Protein AF-A0A7W9KF77-F1 (afdb_monomer_lite)

Radius of gyration: 15.67 Å; chains: 1; bounding box: 46×35×34 Å

pLDDT: mean 91.6, std 6.9, range [61.31, 98.06]

InterPro domains:
  IPR029083 Immunity protein 32 [PF15566] (45-95)

Foldseek 3Di:
DDDDDPPPDDDDDDDDADAADPVPGGDLDADPPWAWAWDAPPVGDIDIDIDPRLVSSVVSVQVNQVDPPHDAFDKDWDDCVVPNHDPPGDIDIDTRHD

Sequence (98 aa):
MAEPVPVDSTREVVVAVPVYDAVRGLNRAWPANYRLSFDVTPHGEVVIRGDKAGLRGLAVQLLALAQEDVPQRYHHRIDDFMLEIDRGSLPVRIEQAG

Organism: NCBI:txid103725

Secondary structure (DSSP, 8-state):
-PPPPPTT---------PPPBTTTB------SS--EEEEE-TTS-EEEEE-HHHHHHHHHHHHHHTSTTSPTT-EEEE-TTTTSS-TTPPPEEEE---

Structure (mmCIF, N/CA/C/O backbone):
data_AF-A0A7W9KF77-F1
#
_entry.id   AF-A0A7W9KF77-F1
#
loop_
_atom_site.group_PDB
_atom_site.id
_atom_site.type_symbol
_atom_site.label_atom_id
_atom_site.label_alt_id
_atom_site.label_comp_id
_atom_site.label_asym_id
_atom_site.label_entity_id
_atom_site.label_seq_id
_atom_site.pdbx_PDB_ins_code
_atom_site.Cartn_x
_atom_site.Cartn_y
_atom_site.Cartn_z
_atom_site.occupancy
_atom_site.B_iso_or_equiv
_atom_site.auth_seq_id
_atom_site.auth_comp_id
_atom_site.auth_asym_id
_atom_site.auth_atom_id
_atom_site.pdbx_PDB_model_num
ATOM 1 N N . MET A 1 1 ? -28.156 17.659 -7.425 1.00 61.31 1 MET A N 1
ATOM 2 C CA . MET A 1 1 ? -28.214 16.242 -7.011 1.00 61.31 1 MET A CA 1
ATOM 3 C C . MET A 1 1 ? -27.452 15.455 -8.059 1.00 61.31 1 MET A C 1
ATOM 5 O O . MET A 1 1 ? -27.733 15.669 -9.229 1.00 61.31 1 MET A O 1
ATOM 9 N N . ALA A 1 2 ? -26.439 14.676 -7.681 1.00 68.06 2 ALA A N 1
ATOM 10 C CA . ALA A 1 2 ? -25.749 13.811 -8.638 1.00 68.06 2 ALA A CA 1
ATOM 11 C C . ALA A 1 2 ? -26.635 12.590 -8.923 1.00 68.06 2 ALA A C 1
ATOM 13 O O . ALA A 1 2 ? -27.220 12.043 -7.987 1.00 68.06 2 ALA A O 1
ATOM 14 N N . GLU A 1 3 ? -26.767 12.205 -10.191 1.00 70.12 3 GLU A N 1
ATOM 15 C CA . GLU A 1 3 ? -27.463 10.972 -10.565 1.00 70.12 3 GLU A CA 1
ATOM 16 C C . GLU A 1 3 ? -26.762 9.746 -9.953 1.00 70.12 3 GLU A C 1
ATOM 18 O O . GLU A 1 3 ? -25.533 9.746 -9.809 1.00 70.12 3 GLU A O 1
ATOM 23 N N . PRO A 1 4 ? -27.522 8.707 -9.563 1.00 76.88 4 PRO A N 1
ATOM 24 C CA . PRO A 1 4 ? -26.950 7.486 -9.018 1.00 76.88 4 PRO A CA 1
ATOM 25 C C . PRO A 1 4 ? -26.081 6.790 -10.071 1.00 76.88 4 PRO A C 1
ATOM 27 O O . PRO A 1 4 ? -26.481 6.623 -11.221 1.00 76.88 4 PRO A O 1
ATOM 30 N N . VAL A 1 5 ? -24.881 6.374 -9.663 1.00 78.56 5 VAL A N 1
ATOM 31 C CA . VAL A 1 5 ? -23.971 5.605 -10.519 1.00 78.56 5 VAL A CA 1
ATOM 32 C C . VAL A 1 5 ? -24.581 4.213 -10.747 1.00 78.56 5 VAL A C 1
ATOM 34 O O . VAL A 1 5 ? -24.903 3.547 -9.759 1.00 78.56 5 VAL A O 1
ATOM 37 N N . PRO A 1 6 ? -24.751 3.758 -12.004 1.00 82.50 6 PRO A N 1
ATOM 38 C CA . PRO A 1 6 ? -25.241 2.414 -12.299 1.00 82.50 6 PRO A CA 1
ATOM 39 C C . PRO A 1 6 ? -24.390 1.342 -11.614 1.00 82.50 6 PRO A C 1
ATOM 41 O O . PRO A 1 6 ? -23.164 1.464 -11.581 1.00 82.50 6 PRO A O 1
ATOM 44 N N . VAL A 1 7 ? -25.042 0.287 -11.118 1.00 71.44 7 VAL A N 1
ATOM 45 C CA . VAL A 1 7 ? -24.447 -0.770 -10.273 1.00 71.44 7 VAL A CA 1
ATOM 46 C C . VAL A 1 7 ? -23.262 -1.488 -10.948 1.00 71.44 7 VAL A C 1
ATOM 48 O O . VAL A 1 7 ? -22.364 -1.946 -10.253 1.00 71.44 7 VAL A O 1
ATOM 51 N N . ASP A 1 8 ? -23.191 -1.462 -12.285 1.00 79.69 8 ASP A N 1
ATOM 52 C CA . ASP A 1 8 ? -22.130 -2.091 -13.092 1.00 79.69 8 ASP A CA 1
ATOM 53 C C . ASP A 1 8 ? -21.121 -1.096 -13.700 1.00 79.69 8 ASP A C 1
ATOM 55 O O . ASP A 1 8 ? -20.407 -1.405 -14.655 1.00 79.69 8 ASP A O 1
ATOM 59 N N . SER A 1 9 ? -21.048 0.133 -13.182 1.00 84.31 9 SER A N 1
ATOM 60 C CA . SER A 1 9 ? -20.110 1.132 -13.709 1.00 84.31 9 SER A CA 1
ATOM 61 C C . SER A 1 9 ? -18.682 0.832 -13.257 1.00 84.31 9 SER A C 1
ATOM 63 O O . SER A 1 9 ? -18.283 1.178 -12.144 1.00 84.31 9 SER A O 1
ATOM 65 N N . THR A 1 10 ? -17.882 0.227 -14.130 1.00 86.44 10 THR A N 1
ATOM 66 C CA . THR A 1 10 ? -16.455 0.014 -13.876 1.00 86.44 10 THR A CA 1
ATOM 67 C C . THR A 1 10 ? -15.629 1.238 -14.274 1.00 86.44 10 THR A C 1
ATOM 69 O O . THR A 1 10 ? -15.996 2.033 -15.143 1.00 86.44 10 THR A O 1
ATOM 72 N N . ARG A 1 11 ? -14.488 1.421 -13.603 1.00 88.25 11 ARG A N 1
ATOM 73 C CA . ARG A 1 11 ? -13.454 2.386 -13.989 1.00 88.25 11 ARG A CA 1
ATOM 74 C C . ARG A 1 11 ? -12.119 1.677 -14.028 1.00 88.25 11 ARG A C 1
ATOM 76 O O . ARG A 1 11 ? -11.749 1.013 -13.064 1.00 88.25 11 ARG A O 1
ATOM 83 N N . GLU A 1 12 ? -11.387 1.877 -15.110 1.00 91.94 12 GLU A N 1
ATOM 84 C CA . GLU A 1 12 ? -10.012 1.416 -15.204 1.00 91.94 12 GLU A CA 1
ATOM 85 C C . GLU A 1 12 ? -9.078 2.400 -14.490 1.00 91.94 12 GLU A C 1
ATOM 87 O O . GLU A 1 12 ? -9.187 3.622 -14.638 1.00 91.94 12 GLU A O 1
ATOM 92 N N . VAL A 1 13 ? -8.156 1.863 -13.693 1.00 89.94 13 VAL A N 1
ATOM 93 C CA . VAL A 1 13 ? -7.086 2.626 -13.050 1.00 89.94 13 VAL A CA 1
ATOM 94 C C . VAL A 1 13 ? -5.769 1.971 -13.431 1.00 89.94 13 VAL A C 1
ATOM 96 O O . VAL A 1 13 ? -5.452 0.886 -12.958 1.00 89.94 13 VAL A O 1
ATOM 99 N N . VAL A 1 14 ? -4.997 2.649 -14.276 1.00 93.44 14 VAL A N 1
ATOM 100 C CA . VAL A 1 14 ? -3.692 2.162 -14.729 1.00 93.44 14 VAL A CA 1
ATOM 101 C C . VAL A 1 14 ? -2.603 2.655 -13.775 1.00 93.44 14 VAL A C 1
ATOM 103 O O . VAL A 1 14 ? -2.509 3.853 -13.494 1.00 93.44 14 VAL A O 1
ATOM 106 N N . VAL A 1 15 ? -1.774 1.734 -13.286 1.00 92.69 15 VAL A N 1
ATOM 107 C CA . VAL A 1 15 ? -0.586 2.017 -12.467 1.00 92.69 15 VAL A CA 1
ATOM 108 C C . VAL A 1 15 ? 0.602 1.213 -12.987 1.00 92.69 15 VAL A C 1
ATOM 110 O O . VAL A 1 15 ? 0.450 0.06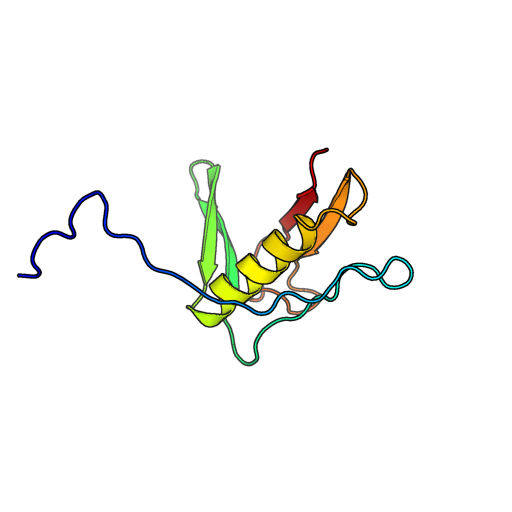3 -13.387 1.00 92.69 15 VAL A O 1
ATOM 113 N N . ALA A 1 16 ? 1.790 1.816 -12.985 1.00 94.12 16 ALA A N 1
ATOM 114 C CA . ALA A 1 16 ? 3.026 1.100 -13.277 1.00 94.12 16 ALA A CA 1
ATOM 115 C C . ALA A 1 16 ? 3.515 0.409 -11.999 1.00 94.12 16 ALA A C 1
ATOM 117 O O . ALA A 1 16 ? 3.730 1.073 -10.984 1.00 94.12 16 ALA A O 1
ATOM 118 N N . VAL A 1 17 ? 3.690 -0.910 -12.054 1.00 94.56 17 VAL A N 1
ATOM 119 C CA . VAL A 1 17 ? 4.169 -1.718 -10.927 1.00 94.56 17 VAL A CA 1
ATOM 120 C C . VAL A 1 17 ? 5.581 -2.211 -11.256 1.00 94.56 17 VAL A C 1
ATOM 122 O O . VAL A 1 17 ? 5.761 -2.843 -12.297 1.00 94.56 17 VAL A O 1
ATOM 125 N N . PRO A 1 18 ? 6.600 -1.910 -10.429 1.00 92.75 18 PRO A N 1
ATOM 126 C CA . PRO A 1 18 ? 7.949 -2.420 -10.650 1.00 92.75 18 PRO A CA 1
ATOM 127 C C . PRO A 1 18 ? 7.987 -3.947 -10.588 1.00 92.75 18 PRO A C 1
ATOM 129 O O . PRO A 1 18 ? 7.388 -4.538 -9.692 1.00 92.75 18 PRO A O 1
ATOM 132 N N . VAL A 1 19 ? 8.724 -4.573 -11.503 1.00 93.00 19 VAL A N 1
ATOM 133 C CA . VAL A 1 19 ? 8.900 -6.032 -11.533 1.00 93.00 19 VAL A CA 1
ATOM 134 C C . VAL A 1 19 ? 9.655 -6.498 -10.287 1.00 93.00 19 VAL A C 1
ATOM 136 O O . VAL A 1 19 ? 10.598 -5.832 -9.846 1.00 93.00 19 VAL A O 1
ATOM 139 N N . TYR A 1 20 ? 9.241 -7.632 -9.722 1.00 92.94 20 TYR A N 1
ATOM 140 C CA . TYR A 1 20 ? 9.994 -8.306 -8.670 1.00 92.94 20 TYR A CA 1
ATOM 141 C C . TYR A 1 20 ? 11.388 -8.715 -9.172 1.00 92.94 20 TYR A C 1
ATOM 143 O O . TYR A 1 20 ? 11.534 -9.362 -10.205 1.00 92.94 20 TYR A O 1
ATOM 151 N N . ASP A 1 21 ? 12.429 -8.343 -8.431 1.00 92.62 21 ASP A N 1
ATOM 152 C CA . ASP A 1 21 ? 13.810 -8.726 -8.719 1.00 92.62 21 ASP A CA 1
ATOM 153 C C . ASP A 1 21 ? 14.234 -9.788 -7.696 1.00 92.62 21 ASP A C 1
ATOM 155 O O . ASP A 1 21 ? 14.263 -9.521 -6.497 1.00 92.62 21 ASP A O 1
ATOM 159 N N . ALA A 1 22 ? 14.578 -10.997 -8.142 1.00 89.12 22 ALA A N 1
ATOM 160 C CA . ALA A 1 22 ? 14.927 -12.097 -7.236 1.00 89.12 22 ALA A CA 1
ATOM 161 C C . ALA A 1 22 ? 16.176 -11.824 -6.368 1.00 89.12 22 ALA A C 1
ATOM 163 O O . ALA A 1 22 ? 16.368 -12.470 -5.340 1.00 89.12 22 ALA A O 1
ATOM 164 N N . VAL A 1 23 ? 17.031 -10.873 -6.761 1.00 91.06 23 VAL A N 1
ATOM 165 C CA . VAL A 1 23 ? 18.230 -10.473 -6.011 1.00 91.06 23 VAL A CA 1
ATOM 166 C C . VAL A 1 23 ? 17.925 -9.306 -5.072 1.00 91.06 23 VAL A C 1
ATOM 168 O O . VAL A 1 23 ? 18.430 -9.268 -3.950 1.00 91.06 23 VAL A O 1
ATOM 171 N N . ARG A 1 24 ? 17.119 -8.337 -5.518 1.00 87.69 24 ARG A N 1
ATOM 172 C CA . ARG A 1 24 ? 16.860 -7.081 -4.787 1.00 87.69 24 ARG A CA 1
ATOM 173 C C . ARG A 1 24 ? 15.538 -7.054 -4.018 1.00 87.69 24 ARG A C 1
ATOM 175 O O . ARG A 1 24 ? 15.365 -6.195 -3.157 1.00 87.69 24 ARG A O 1
ATOM 182 N N . GLY A 1 25 ? 14.629 -7.981 -4.293 1.00 88.50 25 GLY A N 1
ATOM 183 C CA . GLY A 1 25 ? 13.266 -7.995 -3.775 1.00 88.50 25 GLY A CA 1
ATOM 184 C C . GLY A 1 25 ? 12.323 -7.048 -4.522 1.00 88.50 25 GLY A C 1
ATOM 185 O O . GLY A 1 25 ? 12.585 -6.637 -5.654 1.00 88.50 25 GLY A O 1
ATOM 186 N N . LEU A 1 26 ? 11.210 -6.680 -3.878 1.00 87.56 26 LEU A N 1
ATOM 187 C CA . LEU A 1 26 ? 10.309 -5.666 -4.429 1.00 87.56 26 LEU A CA 1
ATOM 188 C C . LEU A 1 26 ? 10.899 -4.264 -4.299 1.00 87.56 26 LEU A C 1
ATOM 190 O O . LEU A 1 26 ? 11.428 -3.866 -3.259 1.00 87.56 26 LEU A O 1
ATOM 194 N N . ASN A 1 27 ? 10.726 -3.482 -5.360 1.00 86.44 27 ASN A N 1
ATOM 195 C CA . ASN A 1 27 ? 11.027 -2.064 -5.336 1.00 86.44 27 ASN A CA 1
ATOM 196 C C . ASN A 1 27 ? 9.889 -1.295 -4.643 1.00 86.44 27 ASN A C 1
ATOM 198 O O . ASN A 1 27 ? 8.765 -1.241 -5.144 1.00 86.44 27 ASN A O 1
ATOM 202 N N . ARG A 1 28 ? 10.211 -0.656 -3.514 1.00 83.56 28 ARG A N 1
ATOM 203 C CA . ARG A 1 28 ? 9.307 0.185 -2.713 1.00 83.56 28 ARG A CA 1
ATOM 204 C C . ARG A 1 28 ? 9.099 1.561 -3.351 1.00 83.56 28 ARG A C 1
ATOM 206 O O . ARG A 1 28 ? 9.482 2.594 -2.804 1.00 83.56 28 ARG A O 1
ATOM 213 N N . ALA A 1 29 ? 8.523 1.571 -4.548 1.00 87.00 29 ALA A N 1
ATOM 214 C CA . ALA A 1 29 ? 8.279 2.793 -5.299 1.00 87.00 29 ALA A CA 1
ATOM 215 C C . ALA A 1 29 ? 7.038 3.526 -4.767 1.00 87.00 29 ALA A C 1
ATOM 217 O O . ALA A 1 29 ? 5.907 3.080 -4.966 1.00 87.00 29 ALA A O 1
ATOM 218 N N . TRP A 1 30 ? 7.254 4.674 -4.129 1.00 93.50 30 TRP A N 1
ATOM 219 C CA . TRP A 1 30 ? 6.195 5.580 -3.691 1.00 93.50 30 TRP A CA 1
ATOM 220 C C . TRP A 1 30 ? 6.150 6.838 -4.572 1.00 93.50 30 TRP A C 1
ATOM 222 O O . TRP A 1 30 ? 7.195 7.295 -5.046 1.00 93.50 30 TRP A O 1
ATOM 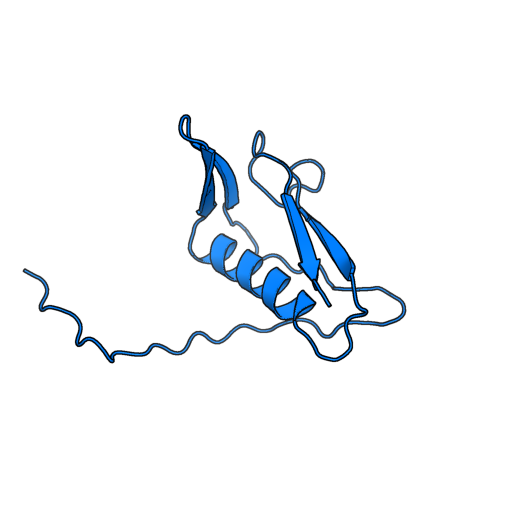232 N N . PRO A 1 31 ? 4.962 7.419 -4.818 1.00 92.88 31 PRO A N 1
ATOM 233 C CA . PRO A 1 31 ? 4.861 8.701 -5.506 1.00 92.88 31 PRO A CA 1
ATOM 234 C C . PRO A 1 31 ? 5.515 9.823 -4.688 1.00 92.88 31 PRO A C 1
ATOM 236 O O . PRO A 1 31 ? 5.693 9.713 -3.480 1.00 92.88 31 PRO A O 1
ATOM 239 N N . ALA A 1 32 ? 5.854 10.936 -5.336 1.00 91.69 32 ALA A N 1
ATOM 240 C CA . ALA A 1 32 ? 6.306 12.128 -4.624 1.00 91.69 32 ALA A CA 1
ATOM 241 C C . ALA A 1 32 ? 5.123 12.835 -3.940 1.00 91.69 32 ALA A C 1
ATOM 243 O O . ALA A 1 32 ? 4.039 12.905 -4.518 1.00 91.69 32 ALA A O 1
ATOM 244 N N . ASN A 1 33 ? 5.362 13.419 -2.759 1.00 92.38 33 ASN A N 1
ATOM 245 C CA . ASN A 1 33 ? 4.411 14.272 -2.031 1.00 92.38 33 ASN A CA 1
ATOM 246 C C . ASN A 1 33 ? 3.012 13.647 -1.870 1.00 92.38 33 ASN A C 1
ATOM 248 O O . ASN A 1 33 ? 2.030 14.170 -2.396 1.00 92.38 33 ASN A O 1
ATOM 252 N N . TYR A 1 34 ? 2.928 12.534 -1.144 1.00 96.94 34 TYR A N 1
ATOM 253 C CA . TYR A 1 34 ? 1.671 11.868 -0.803 1.00 96.94 34 TYR A CA 1
ATOM 254 C C . TYR A 1 34 ? 1.421 11.885 0.704 1.00 96.94 34 TYR A C 1
ATOM 256 O O . TYR A 1 34 ? 2.315 12.202 1.488 1.00 96.94 34 TYR A O 1
ATOM 264 N N . ARG A 1 35 ? 0.201 11.513 1.094 1.00 97.44 35 ARG A N 1
ATOM 265 C CA . ARG A 1 35 ? -0.168 11.207 2.480 1.00 97.44 35 ARG A CA 1
ATOM 266 C C . ARG A 1 35 ? -0.759 9.818 2.581 1.00 97.44 35 ARG A C 1
ATOM 268 O O . ARG A 1 35 ? -1.605 9.452 1.758 1.00 97.44 35 ARG A O 1
ATOM 275 N N . LEU A 1 36 ? -0.340 9.077 3.598 1.00 97.94 36 LEU A N 1
ATOM 276 C CA . LEU A 1 36 ? -0.868 7.757 3.919 1.00 97.94 36 LEU A CA 1
ATOM 277 C C . LEU A 1 36 ? -0.717 7.501 5.421 1.00 97.94 36 LEU A C 1
ATOM 279 O O . LEU A 1 36 ? 0.372 7.661 5.952 1.00 97.94 36 LEU A O 1
ATOM 283 N N . SER A 1 37 ? -1.779 7.077 6.099 1.00 97.81 37 SER A N 1
ATOM 284 C CA . SER A 1 37 ? -1.774 6.703 7.510 1.00 97.81 37 SER A CA 1
ATOM 285 C C . SER A 1 37 ? -2.515 5.391 7.732 1.00 97.81 37 SER A C 1
ATOM 287 O O . SER A 1 37 ? -3.448 5.045 6.997 1.00 97.81 37 SER A O 1
ATOM 289 N N . PHE A 1 38 ? -2.093 4.680 8.773 1.00 97.69 38 PHE A N 1
ATOM 290 C CA . PHE A 1 38 ? -2.750 3.485 9.283 1.00 97.69 38 PHE A CA 1
ATOM 291 C C . PHE A 1 38 ? -3.100 3.714 10.747 1.00 97.69 38 PHE A C 1
ATOM 293 O O . PHE A 1 38 ? -2.238 4.065 11.549 1.00 97.69 38 PHE A O 1
ATOM 300 N N . ASP A 1 39 ? -4.358 3.485 11.093 1.00 97.31 39 ASP A N 1
ATOM 301 C CA . ASP A 1 39 ? -4.894 3.667 12.437 1.00 97.31 39 ASP A CA 1
ATOM 302 C C . ASP A 1 39 ? -5.824 2.497 12.780 1.00 97.31 39 ASP A C 1
ATOM 304 O O . ASP A 1 39 ? -6.244 1.743 11.901 1.00 97.31 39 ASP A O 1
ATOM 308 N N . VAL A 1 40 ? -6.183 2.351 14.055 1.00 97.31 40 VAL A N 1
ATOM 309 C CA . VAL A 1 40 ? -7.245 1.433 14.489 1.00 97.31 40 VAL A CA 1
ATOM 310 C C . VAL A 1 40 ? -8.322 2.241 15.204 1.00 97.31 40 VAL A C 1
ATOM 312 O O . VAL A 1 40 ? -8.015 3.039 16.092 1.00 97.31 40 VAL A O 1
ATOM 315 N N . THR A 1 41 ? -9.587 2.077 14.808 1.00 96.12 41 THR A N 1
ATOM 316 C CA . THR A 1 41 ? -10.708 2.743 15.487 1.00 96.12 41 THR A CA 1
ATOM 317 C C . THR A 1 41 ? -10.876 2.200 16.908 1.00 96.12 41 THR A C 1
ATOM 319 O O . THR A 1 41 ? -10.459 1.076 17.197 1.00 96.12 41 THR A O 1
ATOM 322 N N . PRO A 1 42 ? -11.565 2.925 17.810 1.00 96.19 42 PRO A N 1
ATOM 323 C CA . PRO A 1 42 ? -11.871 2.416 19.150 1.00 96.19 42 PRO A CA 1
ATOM 324 C C . PRO A 1 42 ? -12.624 1.073 19.171 1.00 96.19 42 PRO A C 1
ATOM 326 O O . PRO A 1 42 ? -12.611 0.386 20.188 1.00 96.19 42 PRO A O 1
ATOM 329 N N . HIS A 1 43 ? -13.274 0.695 18.066 1.00 95.75 43 HIS A N 1
ATOM 330 C CA . HIS A 1 43 ? -14.017 -0.559 17.920 1.00 95.75 43 HIS A CA 1
ATOM 331 C C . HIS A 1 43 ? -13.222 -1.668 17.209 1.00 95.75 43 HIS A C 1
ATOM 333 O O . HIS A 1 43 ? -13.764 -2.745 16.976 1.00 95.75 43 HIS A O 1
ATOM 339 N N . GLY A 1 44 ? -11.942 -1.437 16.897 1.00 95.50 44 GLY A N 1
ATOM 340 C CA . GLY A 1 44 ? -11.040 -2.452 16.348 1.00 95.50 44 GLY A CA 1
ATOM 341 C C . GLY A 1 44 ? -10.976 -2.520 14.821 1.00 95.50 44 GLY A C 1
ATOM 342 O O . GLY A 1 44 ? -10.415 -3.473 14.286 1.00 95.50 44 GLY A O 1
ATOM 343 N N . GLU A 1 45 ? -11.515 -1.535 14.101 1.00 97.62 45 GLU A N 1
ATOM 344 C CA . GLU A 1 45 ? -11.410 -1.491 12.638 1.00 97.62 45 GLU A CA 1
ATOM 345 C C . GLU A 1 45 ? -10.066 -0.895 12.220 1.00 97.62 45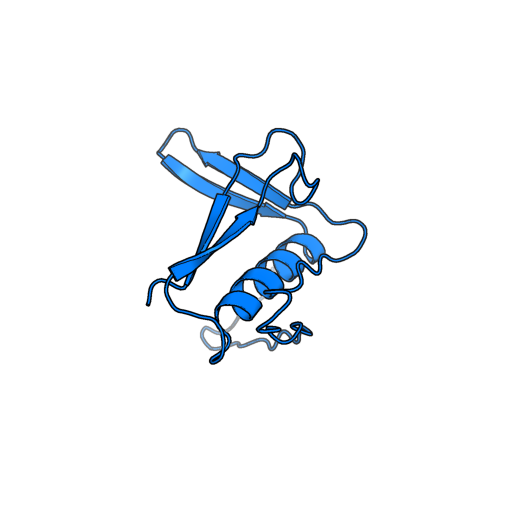 GLU A C 1
ATOM 347 O O . GLU A 1 45 ? -9.678 0.164 12.713 1.00 97.62 45 GLU A O 1
ATOM 352 N N . VAL A 1 46 ? -9.374 -1.528 11.273 1.00 96.56 46 VAL A N 1
ATOM 353 C CA . VAL A 1 46 ? -8.176 -0.944 10.656 1.00 96.56 46 VAL A CA 1
ATOM 354 C C . VAL A 1 46 ? -8.602 0.133 9.663 1.00 96.56 46 VAL A C 1
ATOM 356 O O . VAL A 1 46 ? -9.348 -0.134 8.721 1.00 96.56 46 VAL A O 1
ATOM 359 N N . VAL A 1 47 ? -8.099 1.349 9.850 1.00 97.75 47 VAL A N 1
ATOM 360 C CA . VAL A 1 47 ? -8.342 2.490 8.969 1.00 97.75 47 VAL A CA 1
ATOM 361 C C . VAL A 1 47 ? -7.089 2.764 8.161 1.00 97.75 47 VAL A C 1
ATOM 363 O O . VAL A 1 47 ? -6.038 3.063 8.717 1.00 97.75 47 VAL A O 1
ATOM 366 N N . ILE A 1 48 ? -7.230 2.722 6.840 1.00 97.88 48 ILE A N 1
ATOM 367 C CA . ILE A 1 48 ? -6.211 3.177 5.895 1.00 97.88 48 ILE A CA 1
ATOM 368 C C . ILE A 1 48 ? -6.693 4.507 5.328 1.00 97.88 48 ILE A C 1
ATOM 370 O O . ILE A 1 48 ? -7.749 4.567 4.693 1.00 97.88 48 ILE A O 1
ATOM 374 N N . ARG A 1 49 ? -5.943 5.584 5.555 1.00 98.06 49 ARG A N 1
ATOM 375 C CA . ARG A 1 49 ? -6.300 6.925 5.081 1.00 98.06 49 ARG A CA 1
ATOM 376 C C . ARG A 1 49 ? -5.183 7.467 4.218 1.00 98.06 49 ARG A C 1
ATOM 378 O O . ARG A 1 49 ? -4.038 7.461 4.627 1.00 98.06 49 ARG A O 1
ATOM 385 N N . GLY A 1 50 ? -5.503 7.995 3.050 1.00 97.62 50 GLY A N 1
ATOM 386 C CA . GLY A 1 50 ? -4.509 8.649 2.213 1.00 97.62 50 GLY A CA 1
ATOM 387 C C . GLY A 1 50 ? -5.154 9.559 1.189 1.00 97.62 50 GLY A C 1
ATOM 388 O O . GLY A 1 50 ? -6.364 9.497 0.955 1.00 97.62 50 GLY A O 1
ATOM 389 N N . ASP A 1 51 ? -4.343 10.413 0.577 1.00 98.00 51 ASP A N 1
ATOM 390 C CA . ASP A 1 51 ? -4.767 11.107 -0.633 1.00 98.00 51 ASP A CA 1
ATOM 391 C C . ASP A 1 51 ? -4.744 10.154 -1.846 1.00 98.00 51 ASP A C 1
ATOM 393 O O . ASP A 1 51 ? -4.375 8.979 -1.757 1.00 98.00 51 ASP A O 1
ATOM 397 N N . LYS A 1 52 ? -5.151 10.652 -3.020 1.00 96.12 52 LYS A N 1
ATOM 398 C CA . LYS A 1 52 ? -5.178 9.836 -4.245 1.00 96.12 52 LYS A CA 1
ATOM 399 C C . LYS A 1 52 ? -3.803 9.258 -4.596 1.00 96.12 52 LYS A C 1
ATOM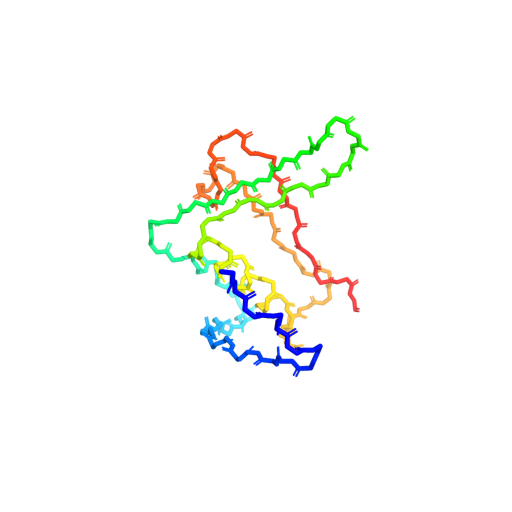 401 O O . LYS A 1 52 ? -3.753 8.172 -5.166 1.00 96.12 52 LYS A O 1
ATOM 406 N N . ALA A 1 53 ? -2.717 9.978 -4.315 1.00 96.31 53 ALA A N 1
ATOM 407 C CA . ALA A 1 53 ? -1.369 9.518 -4.616 1.00 96.31 53 ALA A CA 1
ATOM 408 C C . ALA A 1 53 ? -0.946 8.426 -3.626 1.00 96.31 53 ALA A C 1
ATOM 410 O O . ALA A 1 53 ? -0.509 7.366 -4.062 1.00 96.31 53 ALA A O 1
ATOM 411 N N . GLY A 1 54 ? -1.168 8.620 -2.327 1.00 96.69 54 GLY A N 1
ATOM 412 C CA . GLY A 1 54 ? -0.814 7.657 -1.284 1.00 96.69 54 GLY A CA 1
ATOM 413 C C . GLY A 1 54 ? -1.570 6.341 -1.423 1.00 96.69 54 GLY A C 1
ATOM 414 O O . GLY A 1 54 ? -0.964 5.273 -1.377 1.00 96.69 54 GLY A O 1
ATOM 415 N N . LEU A 1 55 ? -2.873 6.403 -1.713 1.00 97.19 55 LEU A N 1
ATOM 416 C CA . LEU A 1 55 ? -3.680 5.204 -1.967 1.00 97.19 55 LEU A CA 1
ATOM 417 C C . LEU A 1 55 ? -3.231 4.459 -3.232 1.00 97.19 55 LEU A C 1
ATOM 419 O O . LEU A 1 55 ? -3.210 3.230 -3.246 1.00 97.19 55 LEU A O 1
ATOM 423 N N . ARG A 1 56 ? -2.826 5.181 -4.286 1.00 96.12 56 ARG A N 1
ATOM 424 C CA . ARG A 1 56 ? -2.225 4.561 -5.479 1.00 96.12 56 ARG A CA 1
ATOM 425 C C . ARG A 1 56 ? -0.861 3.947 -5.174 1.00 96.12 56 ARG A C 1
ATOM 427 O O . ARG A 1 56 ? -0.589 2.859 -5.662 1.00 96.12 56 ARG A O 1
ATOM 434 N N . GLY A 1 57 ? -0.033 4.602 -4.362 1.00 95.88 57 GLY A N 1
ATOM 435 C CA . GLY A 1 57 ? 1.246 4.059 -3.903 1.00 95.88 57 GLY A CA 1
ATOM 436 C C . GLY A 1 57 ? 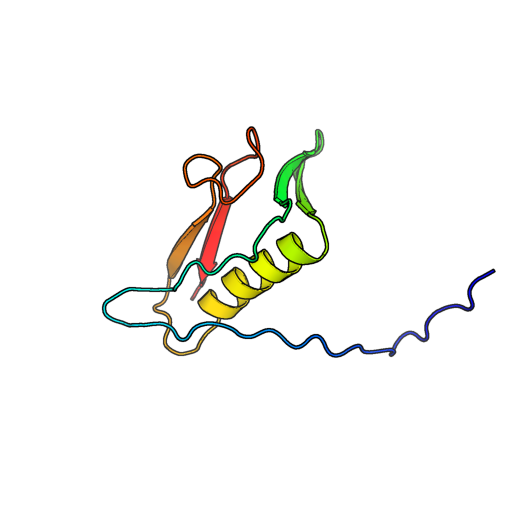1.062 2.756 -3.128 1.00 95.88 57 GLY A C 1
ATOM 437 O O . GLY A 1 57 ? 1.728 1.769 -3.426 1.00 95.88 57 GLY A O 1
ATOM 438 N N . LEU A 1 58 ? 0.083 2.711 -2.219 1.00 96.69 58 LEU A N 1
ATOM 439 C CA . LEU A 1 58 ? -0.256 1.492 -1.488 1.00 96.69 58 LEU A CA 1
ATOM 440 C C . LEU A 1 58 ? -0.752 0.392 -2.431 1.00 96.69 58 LEU A C 1
ATOM 442 O O . LEU A 1 58 ? -0.321 -0.752 -2.312 1.00 96.69 58 LEU A O 1
ATOM 446 N N . ALA A 1 59 ? -1.613 0.733 -3.395 1.00 96.00 59 ALA A N 1
ATOM 447 C CA . ALA A 1 59 ? -2.057 -0.215 -4.412 1.00 96.00 59 ALA A CA 1
ATOM 448 C C . ALA A 1 59 ? -0.874 -0.784 -5.211 1.00 96.00 59 ALA A C 1
ATOM 450 O O . ALA A 1 59 ? -0.841 -1.986 -5.449 1.00 96.00 59 ALA A O 1
ATOM 451 N N . VAL A 1 60 ? 0.124 0.036 -5.562 1.00 96.19 60 VAL A N 1
ATOM 452 C CA . VAL A 1 60 ? 1.359 -0.443 -6.203 1.00 96.19 60 VAL A CA 1
ATOM 453 C C . VAL A 1 60 ? 2.088 -1.443 -5.307 1.00 96.19 60 VAL A C 1
ATOM 455 O O . VAL A 1 60 ? 2.456 -2.494 -5.812 1.00 96.19 60 VAL A O 1
ATOM 458 N N . GLN A 1 61 ? 2.241 -1.192 -4.000 1.00 95.19 61 GLN A N 1
ATOM 459 C CA . GLN A 1 61 ? 2.892 -2.156 -3.095 1.00 95.19 61 GLN A CA 1
ATOM 460 C C . GLN A 1 61 ? 2.139 -3.495 -3.021 1.00 95.19 61 GLN A C 1
ATOM 462 O O . GLN A 1 61 ? 2.753 -4.561 -3.048 1.00 95.19 61 GLN A O 1
ATOM 467 N N . LEU A 1 62 ? 0.804 -3.447 -2.955 1.00 95.44 62 LEU A N 1
ATOM 468 C CA . LEU A 1 62 ? -0.049 -4.639 -2.921 1.00 95.44 62 LEU A CA 1
ATOM 469 C C . LEU A 1 62 ? 0.021 -5.428 -4.233 1.00 95.44 62 LEU A C 1
ATOM 471 O O . LEU A 1 62 ? 0.196 -6.642 -4.214 1.00 95.44 62 LEU A O 1
ATOM 475 N N . LEU A 1 63 ? -0.074 -4.738 -5.372 1.00 95.12 63 LEU A N 1
ATOM 476 C CA . LEU A 1 63 ? 0.038 -5.355 -6.693 1.00 95.12 63 LEU A CA 1
ATOM 477 C C . LEU A 1 63 ? 1.446 -5.897 -6.945 1.00 95.12 63 LEU A C 1
ATOM 479 O O . LEU A 1 63 ? 1.596 -6.913 -7.614 1.00 95.12 63 LEU A O 1
ATOM 483 N N . ALA A 1 64 ? 2.472 -5.253 -6.386 1.00 93.94 64 ALA A N 1
ATOM 484 C CA . ALA A 1 64 ? 3.839 -5.733 -6.475 1.00 93.94 64 ALA A CA 1
ATOM 485 C C . ALA A 1 64 ? 4.006 -7.075 -5.744 1.00 93.94 64 ALA A C 1
ATOM 487 O O . ALA A 1 64 ? 4.603 -7.986 -6.303 1.00 93.94 64 ALA A O 1
ATOM 488 N N . LEU A 1 65 ? 3.400 -7.233 -4.559 1.00 94.25 65 LEU A N 1
ATOM 489 C CA . LEU A 1 65 ? 3.343 -8.514 -3.833 1.00 94.25 65 LEU A CA 1
ATOM 490 C C . LEU A 1 65 ? 2.524 -9.599 -4.537 1.00 94.25 65 LEU A C 1
ATOM 492 O O . LEU A 1 65 ? 2.728 -10.776 -4.257 1.00 94.25 65 LEU A O 1
ATOM 496 N N . ALA A 1 66 ? 1.591 -9.214 -5.405 1.00 94.44 66 ALA A N 1
ATOM 497 C CA . ALA A 1 66 ? 0.706 -10.134 -6.112 1.00 94.44 66 ALA A CA 1
ATOM 498 C C . ALA A 1 66 ? 1.276 -10.649 -7.448 1.00 94.44 66 ALA A C 1
ATOM 500 O O . ALA A 1 66 ? 0.575 -11.360 -8.164 1.00 94.44 66 ALA A O 1
ATOM 501 N N . GLN A 1 67 ? 2.509 -10.279 -7.811 1.00 93.62 67 GLN A N 1
ATOM 502 C CA . GLN A 1 67 ? 3.166 -10.800 -9.014 1.00 93.62 67 GLN A CA 1
ATOM 503 C C . GLN A 1 67 ? 3.475 -12.297 -8.880 1.00 93.62 67 GLN A C 1
ATOM 505 O O . GLN A 1 67 ? 3.807 -12.771 -7.796 1.00 93.62 67 GLN A O 1
ATOM 510 N N . GLU A 1 68 ? 3.417 -13.020 -10.001 1.00 92.25 68 GLU A N 1
ATOM 511 C CA . GLU A 1 68 ? 3.605 -14.480 -10.056 1.00 92.25 68 GLU A CA 1
ATOM 512 C C . GLU A 1 68 ? 4.968 -14.934 -9.514 1.00 92.25 68 GLU A C 1
ATOM 514 O O . GLU A 1 68 ? 5.061 -15.969 -8.860 1.00 92.25 68 GLU A O 1
ATOM 519 N N . ASP A 1 69 ? 6.012 -14.133 -9.736 1.00 91.88 69 ASP A N 1
ATOM 520 C CA . ASP A 1 69 ? 7.388 -14.470 -9.360 1.00 91.88 69 ASP A CA 1
ATOM 521 C C . ASP A 1 69 ? 7.723 -14.162 -7.887 1.00 91.88 69 ASP A C 1
ATOM 523 O O . ASP A 1 69 ? 8.843 -14.422 -7.436 1.00 91.88 69 ASP A O 1
ATOM 527 N N . VAL A 1 70 ? 6.786 -13.593 -7.117 1.00 93.31 70 VAL A N 1
ATOM 528 C CA . VAL A 1 70 ? 7.009 -13.273 -5.701 1.00 93.31 70 VAL A CA 1
ATOM 529 C C . VAL A 1 70 ? 6.924 -14.551 -4.856 1.00 93.31 70 VAL A C 1
ATOM 531 O O . VAL A 1 70 ? 5.912 -15.252 -4.901 1.00 93.31 70 VAL A O 1
ATOM 534 N N . PRO A 1 71 ? 7.941 -14.862 -4.027 1.00 92.81 71 PRO A N 1
ATOM 535 C CA . PRO A 1 71 ? 7.925 -16.056 -3.191 1.00 92.81 71 PRO A CA 1
ATOM 536 C C . PRO A 1 71 ? 6.758 -16.084 -2.203 1.00 92.81 71 PRO A C 1
ATOM 538 O O . PRO A 1 71 ? 6.334 -15.051 -1.675 1.00 92.81 71 PRO A O 1
ATOM 541 N N . GLN A 1 72 ? 6.312 -17.291 -1.855 1.00 93.06 72 GLN A N 1
ATOM 542 C CA . GLN A 1 72 ? 5.303 -17.450 -0.814 1.00 93.06 72 GLN A CA 1
ATOM 543 C C . GLN A 1 72 ? 5.759 -16.839 0.511 1.00 93.06 72 GLN A C 1
ATOM 545 O O . GLN A 1 72 ? 6.930 -16.952 0.887 1.00 93.06 72 GLN A O 1
ATOM 550 N N . ARG A 1 73 ? 4.827 -16.222 1.250 1.00 93.12 73 ARG A N 1
ATOM 551 C CA . ARG A 1 73 ? 5.093 -15.588 2.560 1.00 93.12 73 ARG A CA 1
ATOM 552 C C . ARG A 1 73 ? 6.053 -14.392 2.486 1.00 93.12 73 ARG A C 1
ATOM 554 O O . ARG A 1 73 ? 6.498 -13.884 3.526 1.00 93.12 73 ARG A O 1
ATOM 561 N N . TYR A 1 74 ? 6.384 -13.924 1.280 1.00 94.06 74 TYR A N 1
ATOM 562 C CA . TYR A 1 74 ? 7.137 -12.693 1.103 1.00 94.06 74 TYR A CA 1
ATOM 563 C C . TYR A 1 74 ? 6.308 -11.510 1.608 1.00 94.06 74 TYR A C 1
ATOM 565 O O . TYR A 1 74 ? 5.084 -11.470 1.459 1.00 94.06 74 TYR A O 1
ATOM 573 N N . HIS A 1 75 ? 6.967 -10.569 2.277 1.00 93.25 75 HIS A N 1
ATOM 574 C CA . HIS A 1 75 ? 6.283 -9.509 3.003 1.00 93.25 75 HIS A CA 1
ATOM 575 C C . HIS A 1 75 ? 7.097 -8.225 3.052 1.00 93.25 75 HIS A C 1
ATOM 577 O O . HIS A 1 75 ? 8.330 -8.235 3.041 1.00 93.25 75 HIS A O 1
ATOM 583 N N . HIS A 1 76 ? 6.381 -7.123 3.250 1.00 90.12 76 HIS A N 1
ATOM 584 C CA . HIS A 1 76 ? 6.957 -5.833 3.582 1.00 90.12 76 HIS A CA 1
ATOM 585 C C . HIS A 1 76 ? 6.310 -5.264 4.826 1.00 90.12 76 HIS A C 1
ATOM 587 O O . HIS A 1 76 ? 5.090 -5.274 4.982 1.00 90.12 76 HIS A O 1
ATOM 593 N N . ARG A 1 77 ? 7.156 -4.736 5.707 1.00 92.50 77 ARG A N 1
ATOM 594 C CA . ARG A 1 77 ? 6.724 -3.777 6.715 1.00 92.50 77 ARG A CA 1
ATOM 595 C C . ARG A 1 77 ? 6.701 -2.392 6.083 1.00 92.50 77 ARG A C 1
ATOM 597 O O . ARG A 1 77 ? 7.688 -2.036 5.441 1.00 92.50 77 ARG A O 1
ATOM 604 N N . ILE A 1 78 ? 5.599 -1.679 6.270 1.00 94.31 78 ILE A N 1
ATOM 605 C CA . ILE A 1 78 ? 5.434 -0.262 5.962 1.00 94.31 78 ILE A CA 1
ATOM 60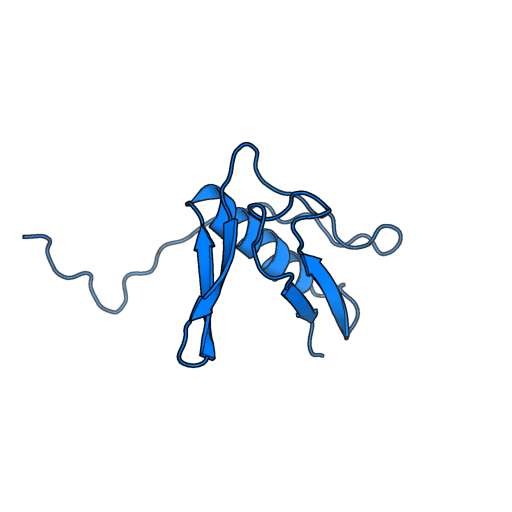6 C C . ILE A 1 78 ? 5.364 0.460 7.305 1.00 94.31 78 ILE A C 1
ATOM 608 O O . ILE A 1 78 ? 4.549 0.094 8.159 1.00 94.31 78 ILE A O 1
ATOM 612 N N . ASP A 1 79 ? 6.235 1.439 7.508 1.00 93.00 79 ASP A N 1
ATOM 613 C CA . ASP A 1 79 ? 6.316 2.186 8.760 1.00 93.00 79 ASP A CA 1
ATOM 614 C C . ASP A 1 79 ? 6.774 3.638 8.559 1.00 93.00 79 ASP A C 1
ATOM 616 O O . ASP A 1 79 ? 7.183 4.059 7.472 1.00 93.00 79 ASP A O 1
ATOM 620 N N . ASP A 1 80 ? 6.634 4.437 9.618 1.00 88.31 80 ASP A N 1
ATOM 621 C CA . ASP A 1 80 ? 7.010 5.850 9.615 1.00 88.31 80 ASP A CA 1
ATOM 622 C C . ASP A 1 80 ? 8.515 6.068 9.849 1.00 88.31 80 ASP A C 1
ATOM 624 O O . ASP A 1 80 ? 9.011 7.176 9.636 1.00 88.31 80 ASP A O 1
ATOM 628 N N . PHE A 1 81 ? 9.270 5.023 10.212 1.00 85.44 81 PHE A N 1
ATOM 629 C CA . PHE A 1 81 ? 10.729 5.079 10.322 1.00 85.44 81 PHE A CA 1
ATOM 630 C C . PHE A 1 81 ? 11.371 5.233 8.941 1.00 85.44 81 PHE A C 1
ATOM 632 O O . PHE A 1 81 ? 12.276 6.049 8.763 1.00 85.44 81 PHE A O 1
ATOM 639 N N . MET A 1 82 ? 10.851 4.510 7.948 1.00 83.00 82 MET A N 1
ATOM 640 C CA . MET A 1 82 ? 11.233 4.666 6.542 1.00 83.00 82 MET A CA 1
ATOM 641 C C . MET A 1 82 ? 10.509 5.829 5.840 1.00 83.00 82 MET A C 1
ATOM 643 O O . MET A 1 82 ? 10.703 6.027 4.641 1.00 83.00 82 MET A O 1
ATOM 647 N N . LEU A 1 83 ? 9.710 6.613 6.581 1.00 86.12 83 LEU A N 1
ATOM 648 C CA . LEU A 1 83 ? 8.890 7.721 6.075 1.00 86.12 83 LEU A CA 1
ATOM 649 C C . LEU A 1 83 ? 7.918 7.292 4.956 1.00 86.12 83 LEU A C 1
ATOM 651 O O . LEU A 1 83 ? 7.602 8.083 4.068 1.00 86.12 83 LEU A O 1
ATOM 655 N N . GLU A 1 84 ? 7.451 6.039 4.985 1.00 92.44 84 GLU A N 1
ATOM 656 C CA . GLU A 1 84 ? 6.488 5.506 4.007 1.00 92.44 84 GLU A CA 1
ATOM 657 C C . GLU A 1 84 ? 5.037 5.867 4.362 1.00 92.44 84 GLU A C 1
ATOM 659 O O . GLU A 1 84 ? 4.131 5.791 3.534 1.00 92.44 84 GLU A O 1
ATOM 664 N N . ILE A 1 85 ? 4.805 6.236 5.619 1.00 95.81 85 ILE A N 1
ATOM 665 C CA . ILE A 1 85 ? 3.512 6.657 6.153 1.00 95.81 85 ILE A CA 1
ATOM 666 C C . ILE A 1 85 ? 3.701 7.871 7.057 1.00 95.81 85 ILE A C 1
ATOM 668 O O . ILE A 1 85 ? 4.793 8.138 7.567 1.00 95.81 85 ILE A O 1
ATOM 672 N N . ASP A 1 86 ? 2.617 8.613 7.248 1.00 96.12 86 ASP A N 1
ATOM 673 C CA . ASP A 1 86 ? 2.570 9.805 8.076 1.00 96.12 86 ASP A CA 1
ATOM 674 C C . ASP A 1 86 ? 2.986 9.458 9.514 1.00 96.12 86 ASP A C 1
ATOM 676 O O . ASP A 1 86 ? 2.573 8.440 10.080 1.00 96.12 86 ASP A O 1
ATOM 680 N N . ARG A 1 87 ? 3.804 10.325 10.119 1.00 94.62 87 ARG A N 1
ATOM 681 C CA . ARG A 1 87 ? 4.351 10.126 11.468 1.00 94.62 87 ARG A CA 1
ATOM 682 C C . ARG A 1 87 ? 3.252 9.824 12.489 1.00 94.62 87 ARG A C 1
ATOM 684 O O . ARG A 1 87 ? 2.268 10.557 12.570 1.00 94.62 87 ARG A O 1
ATOM 691 N N . GLY A 1 88 ? 3.488 8.818 13.329 1.00 92.81 88 GLY A N 1
ATOM 692 C CA . GLY A 1 88 ? 2.550 8.393 14.370 1.00 92.81 88 GLY A CA 1
ATOM 693 C C . GLY A 1 88 ? 1.494 7.395 13.891 1.00 92.81 88 GLY A C 1
ATOM 694 O O . GLY A 1 88 ? 0.692 6.943 14.706 1.00 92.81 88 GLY A O 1
ATOM 695 N N . SER A 1 89 ? 1.514 7.027 12.608 1.00 96.12 89 SER A N 1
ATOM 696 C CA . SER A 1 89 ? 0.732 5.905 12.088 1.00 96.12 89 SER A CA 1
ATOM 697 C C . SER A 1 89 ? 1.206 4.578 12.675 1.00 96.12 89 SER A C 1
ATOM 699 O O . SER A 1 89 ? 2.380 4.400 13.005 1.00 96.12 89 SER A O 1
ATOM 701 N N . LEU A 1 90 ? 0.304 3.605 12.742 1.00 96.06 90 LEU A N 1
ATOM 702 C CA . LEU A 1 90 ? 0.658 2.245 13.119 1.00 96.06 90 LEU A CA 1
ATOM 703 C C . LEU A 1 90 ? 1.475 1.569 12.005 1.00 96.06 90 LEU A C 1
ATOM 705 O O . LEU A 1 90 ? 1.093 1.644 10.836 1.00 96.06 90 LEU A O 1
ATOM 709 N N . PRO A 1 91 ? 2.567 0.858 12.338 1.00 95.06 91 PRO A N 1
ATOM 710 C CA . PRO A 1 91 ? 3.286 0.066 11.353 1.00 95.06 91 PRO A CA 1
ATOM 711 C C . PRO A 1 91 ? 2.406 -1.094 10.880 1.00 95.06 91 PRO A C 1
ATOM 713 O O . PRO A 1 91 ? 1.754 -1.765 11.684 1.00 95.06 91 PRO A O 1
ATOM 716 N N . VAL A 1 92 ? 2.432 -1.380 9.580 1.00 95.38 92 VAL A N 1
ATOM 717 C CA . VAL A 1 92 ? 1.656 -2.471 8.978 1.00 95.38 92 VAL A CA 1
ATOM 718 C C . VAL A 1 92 ? 2.573 -3.454 8.257 1.00 95.38 92 VAL A C 1
ATOM 720 O O . VAL A 1 92 ? 3.615 -3.086 7.717 1.00 95.38 92 VAL A O 1
ATOM 723 N N . ARG A 1 93 ? 2.192 -4.732 8.251 1.00 94.88 93 ARG A N 1
ATOM 724 C CA . ARG A 1 93 ? 2.810 -5.770 7.420 1.00 94.88 93 ARG A CA 1
ATOM 725 C C . ARG A 1 93 ? 1.828 -6.155 6.323 1.00 94.88 93 ARG A C 1
ATOM 727 O O . ARG A 1 93 ? 0.718 -6.577 6.628 1.00 94.88 93 ARG A O 1
ATOM 734 N N . ILE A 1 94 ? 2.267 -6.059 5.076 1.00 94.50 94 ILE A N 1
ATOM 735 C CA . ILE A 1 94 ? 1.601 -6.660 3.918 1.00 94.50 94 ILE A CA 1
ATOM 736 C C . ILE A 1 94 ? 2.382 -7.908 3.507 1.00 94.50 94 ILE A C 1
ATOM 738 O O . ILE A 1 94 ? 3.612 -7.906 3.543 1.00 94.50 94 ILE A O 1
ATOM 742 N N . GLU A 1 95 ? 1.682 -8.991 3.188 1.00 95.44 95 GLU A N 1
ATOM 743 C CA . GLU A 1 95 ? 2.274 -10.314 2.970 1.00 95.44 95 GLU A CA 1
ATOM 744 C C . GLU A 1 95 ? 1.487 -11.085 1.906 1.00 95.44 95 GLU A C 1
ATOM 746 O O . GLU A 1 95 ? 0.256 -11.082 1.925 1.00 95.44 95 GLU A O 1
ATOM 751 N N . GLN A 1 96 ? 2.199 -11.773 1.012 1.00 93.00 96 GLN A N 1
ATOM 752 C CA . GLN A 1 96 ? 1.616 -12.787 0.135 1.00 93.00 96 GLN A CA 1
ATOM 753 C C . GLN A 1 96 ? 1.336 -14.037 0.986 1.00 93.00 96 GLN A C 1
ATOM 755 O O . GLN A 1 96 ? 2.240 -14.588 1.617 1.00 93.00 96 GLN A O 1
ATOM 760 N N . ALA A 1 97 ? 0.068 -14.443 1.078 1.00 86.31 97 ALA A N 1
ATOM 761 C CA . ALA A 1 97 ? -0.349 -15.469 2.034 1.00 86.31 97 ALA A CA 1
ATOM 762 C C . ALA A 1 97 ? 0.082 -16.898 1.647 1.00 86.31 97 ALA A C 1
ATOM 764 O O . ALA A 1 97 ? 0.323 -17.706 2.550 1.00 86.31 97 ALA A O 1
ATOM 765 N N . GLY A 1 98 ? 0.207 -17.187 0.350 1.00 76.56 98 GLY A N 1
ATOM 766 C CA . GLY A 1 98 ? 0.496 -18.511 -0.205 1.00 76.56 98 GLY A CA 1
ATOM 767 C C . GLY A 1 98 ? -0.298 -18.764 -1.467 1.00 76.56 98 GLY A C 1
ATOM 768 O O . GLY A 1 98 ? -1.529 -18.565 -1.415 1.00 76.56 98 GLY A O 1
#